Protein AF-A0A3Q0RTN9-F1 (afdb_monomer)

Organism: Amphilophus citrinellus (NCBI:txid61819)

Nearest PDB structures (foldseek):
  2ode-assembly2_D  TM=9.661E-01  e=1.192E-10  Homo sapiens
  2ik8-assembly1_B  TM=9.674E-01  e=1.909E-10  Homo sapiens
  2af0-assembly1_A  TM=9.700E-01  e=3.768E-10  Homo sapiens
  5do9-assembly1_B  TM=9.499E-01  e=1.018E-09  Homo sapiens
  3c7l-assembly1_A  TM=9.658E-01  e=1.018E-09  Mus musculus

Secondary structure (DSSP, 8-state):
------TTS-HHHHTTTSTTHHHHHHHHHHHTT-HHHHHHHHHHHHHTT---HHHHHHHHHHHIIIIISTT-TT-----HHHHHHHHHHTTS--TTTTHHHHHHHHHHIIIIIHHHHHHSHHHHHHHHHHHHHHH--

Radius of gyration: 17.03 Å; Cα contacts (8 Å, |Δi|>4): 117; chains: 1; bounding box: 47×29×40 Å

Solvent-accessible surface area (backbone atoms only — not comparable to full-atom values): 7884 Å² total; per-residue (Å²): 134,83,83,73,76,63,97,81,59,61,64,78,68,51,24,67,79,36,88,61,41,44,58,52,50,47,51,51,27,50,77,67,76,50,37,45,45,61,51,51,43,53,50,50,61,56,50,50,70,53,81,50,66,69,60,40,44,55,48,42,48,52,50,36,58,39,29,58,36,86,91,22,94,38,50,55,96,68,56,71,68,62,43,57,49,33,66,54,30,48,77,68,57,57,73,65,46,54,51,68,61,40,51,51,41,48,52,48,40,60,73,51,55,45,62,49,43,75,71,32,68,73,46,52,53,51,53,52,52,56,52,51,54,65,71,75,105

Mean predicted aligned error: 6.81 Å

Sequence (137 aa):
IQLAFSPTENGVAFLRFLSDGLATFRNFLKSEYSDENIEFWLTCEDYKKIKSSFRMSSRAKKIYEQFIKAESPKEINIDYHTREQIKRNVKTPTMHCFDDAQKIVYGLMERDSYPRFLRSDIYRTLLESLAADATNG

pLDDT: mean 85.92, std 16.98, range [29.44, 98.44]

InterPro domains:
  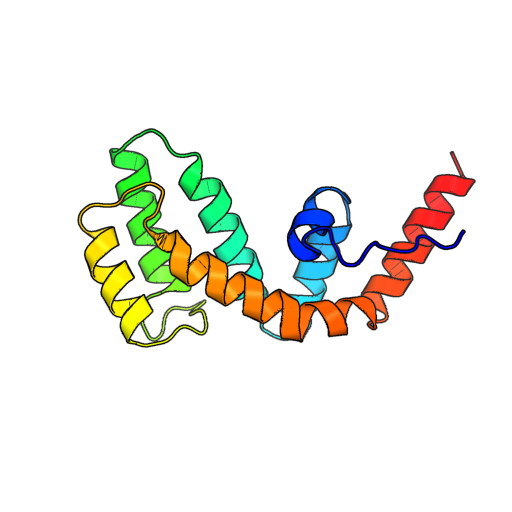IPR016137 RGS domain [PF00615] (20-125)
  IPR016137 RGS domain [PR01301] (30-48)
  IPR016137 RGS domain [PR01301] (59-82)
  IPR016137 RGS domain [PR01301] (101-120)
  IPR016137 RGS domain [PS50132] (21-127)
  IPR016137 RGS domain [SM00315] (13-127)
  IPR024066 RGS, subdomain 1/3 [G3DSA:1.10.196.10] (19-126)
  IPR036305 RGS domain superfamily [SSF48097] (20-129)
  IPR044926 RGS, subdomain 2 [G3DSA:1.10.167.10] (33-112)

Structure (mmCIF, N/CA/C/O backbone):
data_AF-A0A3Q0RTN9-F1
#
_entry.id   AF-A0A3Q0RTN9-F1
#
loop_
_atom_site.group_PDB
_atom_site.id
_atom_site.type_symbol
_atom_site.label_atom_id
_atom_site.label_alt_id
_atom_site.label_comp_id
_atom_site.label_asym_id
_atom_site.label_entity_id
_atom_site.label_seq_id
_atom_site.pdbx_PDB_ins_code
_atom_site.Cartn_x
_atom_site.Cartn_y
_atom_site.Cartn_z
_atom_site.occupancy
_atom_site.B_iso_or_equiv
_atom_site.auth_seq_id
_atom_site.auth_comp_id
_atom_site.auth_asym_id
_atom_site.auth_atom_id
_atom_site.pdbx_PDB_model_num
ATOM 1 N N . ILE A 1 1 ? 29.931 -0.966 -13.553 1.00 33.97 1 ILE A N 1
ATOM 2 C CA . ILE A 1 1 ? 29.201 -0.956 -12.266 1.00 33.97 1 ILE A CA 1
ATOM 3 C C . ILE A 1 1 ? 28.019 -1.895 -12.424 1.00 33.97 1 ILE A C 1
ATOM 5 O O . ILE A 1 1 ? 27.010 -1.520 -13.002 1.00 33.97 1 ILE A O 1
ATOM 9 N N . GLN A 1 2 ? 28.191 -3.154 -12.030 1.00 29.44 2 GLN A N 1
ATOM 10 C CA . GLN A 1 2 ? 27.083 -4.095 -11.954 1.00 29.44 2 GLN A CA 1
ATOM 11 C C . GLN A 1 2 ? 26.528 -3.966 -10.542 1.00 29.44 2 GLN A C 1
ATOM 13 O O . GLN A 1 2 ? 27.041 -4.588 -9.616 1.00 29.44 2 GLN A O 1
ATOM 18 N N . LEU A 1 3 ? 25.534 -3.095 -10.358 1.00 34.16 3 LEU A N 1
ATOM 19 C CA . LEU A 1 3 ? 24.695 -3.167 -9.167 1.00 34.16 3 LEU A CA 1
ATOM 20 C C . LEU A 1 3 ? 23.856 -4.437 -9.326 1.00 34.16 3 LEU A C 1
ATOM 22 O O . LEU A 1 3 ? 22.755 -4.423 -9.866 1.00 34.16 3 LEU A O 1
ATOM 26 N N . ALA A 1 4 ? 24.453 -5.570 -8.959 1.00 31.05 4 ALA A N 1
ATOM 27 C CA . ALA A 1 4 ? 23.743 -6.818 -8.782 1.00 31.05 4 ALA A CA 1
ATOM 28 C C . ALA A 1 4 ? 22.811 -6.621 -7.583 1.00 31.05 4 ALA A C 1
ATOM 30 O O . ALA A 1 4 ? 23.213 -6.791 -6.435 1.00 31.05 4 ALA A O 1
ATOM 31 N N . PHE A 1 5 ? 21.584 -6.181 -7.861 1.00 43.50 5 PHE A N 1
ATOM 32 C CA . PHE A 1 5 ? 20.498 -6.161 -6.893 1.00 43.50 5 PHE A CA 1
ATOM 33 C C . PHE A 1 5 ? 20.318 -7.591 -6.379 1.00 43.50 5 PHE A C 1
ATOM 35 O O . PHE A 1 5 ? 20.011 -8.504 -7.151 1.00 43.50 5 PHE A O 1
ATOM 42 N N . SER A 1 6 ? 20.611 -7.811 -5.098 1.00 34.62 6 SER A N 1
ATOM 43 C CA . SER A 1 6 ? 20.494 -9.131 -4.497 1.00 34.62 6 SER A CA 1
ATOM 44 C C . SER A 1 6 ? 19.009 -9.532 -4.458 1.00 34.62 6 SER A C 1
ATOM 46 O O . SER A 1 6 ? 18.164 -8.714 -4.091 1.00 34.62 6 SER A O 1
ATOM 48 N N . PRO A 1 7 ? 18.643 -10.782 -4.800 1.00 42.03 7 PRO A N 1
ATOM 49 C CA . PRO A 1 7 ? 17.247 -11.241 -4.803 1.00 42.03 7 PRO A CA 1
ATOM 50 C C . PRO A 1 7 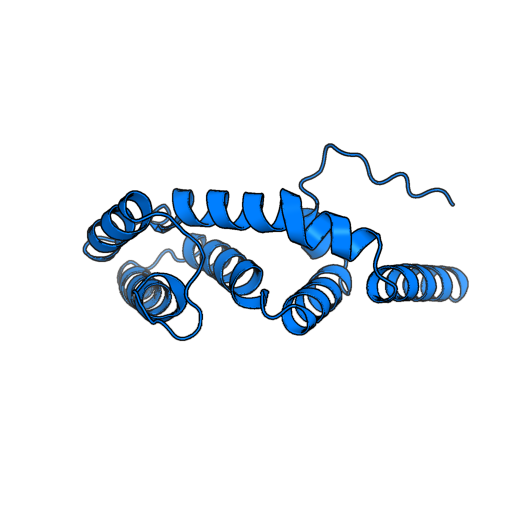? 16.617 -11.358 -3.403 1.00 42.03 7 PRO A C 1
ATOM 52 O O . PRO A 1 7 ? 15.527 -11.904 -3.265 1.00 42.03 7 PRO A O 1
ATOM 55 N N . THR A 1 8 ? 17.322 -10.931 -2.354 1.00 45.69 8 THR A N 1
ATOM 56 C CA . THR A 1 8 ? 17.001 -11.227 -0.952 1.00 45.69 8 THR A CA 1
ATOM 57 C C . THR A 1 8 ? 16.547 -10.011 -0.150 1.00 45.69 8 THR A C 1
ATOM 59 O O . THR A 1 8 ? 16.116 -10.178 0.988 1.00 45.69 8 THR A O 1
ATOM 62 N N . GLU A 1 9 ? 16.596 -8.800 -0.712 1.00 47.50 9 GLU A N 1
ATOM 63 C CA . GLU A 1 9 ? 16.027 -7.608 -0.077 1.00 47.50 9 GLU A CA 1
ATOM 64 C C . GLU A 1 9 ? 14.718 -7.216 -0.765 1.00 47.50 9 GLU A C 1
ATOM 66 O O . GLU A 1 9 ? 14.717 -6.757 -1.902 1.00 47.50 9 GLU A O 1
ATOM 71 N N . ASN A 1 10 ? 13.602 -7.420 -0.055 1.00 57.00 10 ASN A N 1
ATOM 72 C CA . ASN A 1 10 ? 12.229 -7.004 -0.370 1.00 57.00 10 ASN A CA 1
ATOM 73 C C . ASN A 1 10 ? 12.152 -5.809 -1.349 1.00 57.00 10 ASN A C 1
ATOM 75 O O . ASN A 1 10 ? 12.122 -4.653 -0.921 1.00 57.00 10 ASN A O 1
ATOM 79 N N . GLY A 1 11 ? 12.069 -6.070 -2.657 1.00 62.00 11 GLY A N 1
ATOM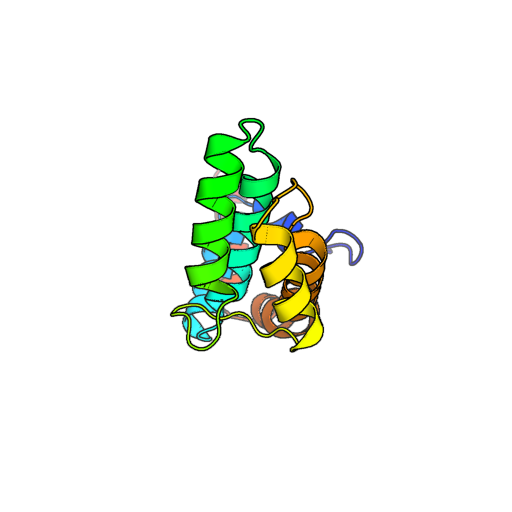 80 C CA . GLY A 1 11 ? 12.378 -5.076 -3.697 1.00 62.00 11 GLY A CA 1
ATOM 81 C C . GLY A 1 11 ? 11.540 -3.792 -3.639 1.00 62.00 11 GLY A C 1
ATOM 82 O O . GLY A 1 11 ? 12.066 -2.689 -3.770 1.00 62.00 11 GLY A O 1
ATOM 83 N N . VAL A 1 12 ? 10.243 -3.901 -3.335 1.00 57.53 12 VAL A N 1
ATOM 84 C CA . VAL A 1 12 ? 9.357 -2.728 -3.171 1.00 57.53 12 VAL A CA 1
ATOM 85 C C . VAL A 1 12 ? 9.672 -1.932 -1.897 1.00 57.53 12 VAL A C 1
ATOM 87 O O . VAL A 1 12 ? 9.561 -0.707 -1.883 1.00 57.53 12 VAL A O 1
ATOM 90 N N . ALA A 1 13 ? 10.099 -2.602 -0.823 1.00 60.00 13 ALA A N 1
ATOM 91 C CA . ALA A 1 13 ? 10.535 -1.921 0.394 1.00 60.00 13 ALA A CA 1
ATOM 92 C C . ALA A 1 13 ? 11.889 -1.227 0.175 1.00 60.00 13 ALA A C 1
ATOM 94 O O . ALA A 1 13 ? 12.095 -0.129 0.690 1.00 60.00 13 ALA A O 1
ATOM 95 N N . PHE A 1 14 ? 12.760 -1.825 -0.644 1.00 62.59 14 PHE A N 1
ATOM 96 C CA . PHE A 1 14 ? 14.053 -1.263 -1.021 1.00 62.59 14 PHE A CA 1
ATOM 97 C C . PHE A 1 14 ? 13.917 0.054 -1.802 1.00 62.59 14 PHE A C 1
ATOM 99 O O . PHE A 1 14 ? 14.650 1.007 -1.545 1.00 62.59 14 PHE A O 1
ATOM 106 N N . LEU A 1 15 ? 12.905 0.172 -2.673 1.00 61.78 15 LEU A N 1
ATOM 107 C CA . LEU A 1 15 ? 12.614 1.415 -3.404 1.00 61.78 15 LEU A CA 1
ATOM 108 C C . LEU A 1 15 ? 12.346 2.626 -2.498 1.00 61.78 15 LEU A C 1
ATOM 110 O O . LEU A 1 15 ? 12.440 3.753 -2.970 1.00 61.78 15 LEU A O 1
ATOM 114 N N . ARG A 1 16 ? 12.031 2.430 -1.209 1.00 60.59 16 ARG A N 1
ATOM 115 C CA . ARG A 1 16 ? 11.882 3.535 -0.244 1.00 60.59 16 ARG A CA 1
ATOM 116 C C . ARG A 1 16 ? 13.214 4.164 0.162 1.00 60.59 16 ARG A C 1
ATOM 118 O O . ARG A 1 16 ? 13.204 5.288 0.650 1.00 60.59 16 ARG A O 1
ATOM 125 N N . PHE A 1 17 ? 14.321 3.439 0.015 1.00 62.28 17 PHE A N 1
ATOM 126 C CA . PHE A 1 17 ? 15.664 3.920 0.349 1.00 62.28 17 PHE A CA 1
ATOM 127 C C . PHE A 1 17 ? 16.341 4.631 -0.827 1.00 62.28 17 PHE A C 1
ATOM 129 O O . PHE A 1 17 ? 17.325 5.335 -0.628 1.00 62.28 17 PHE A O 1
ATOM 136 N N . LEU A 1 18 ? 15.786 4.498 -2.035 1.00 62.94 18 LEU A N 1
ATOM 137 C CA . LEU A 1 18 ? 16.145 5.303 -3.196 1.00 62.94 18 LEU A CA 1
ATOM 138 C C . LEU A 1 18 ? 15.163 6.477 -3.270 1.00 62.94 18 LEU A C 1
ATOM 140 O O . LEU A 1 18 ? 13.980 6.254 -3.525 1.00 62.94 18 LEU A O 1
ATOM 144 N N . SER A 1 19 ? 15.638 7.707 -3.046 1.00 60.44 19 SER A N 1
ATOM 145 C CA . SER A 1 19 ? 14.824 8.940 -3.049 1.00 60.44 19 SER A CA 1
ATOM 146 C C . SER A 1 19 ? 13.843 9.002 -4.223 1.00 60.44 19 SER A C 1
ATOM 148 O O . SER A 1 19 ? 12.664 9.303 -4.035 1.00 60.44 19 SER A O 1
ATOM 150 N N . ASP A 1 20 ? 14.306 8.605 -5.407 1.00 74.06 20 ASP A N 1
ATOM 151 C CA . ASP A 1 20 ? 13.539 8.667 -6.652 1.00 74.06 20 ASP A CA 1
ATOM 152 C C . ASP A 1 20 ? 12.913 7.321 -7.051 1.00 74.06 20 ASP A C 1
ATOM 154 O O . ASP A 1 20 ? 12.028 7.264 -7.908 1.00 74.06 20 ASP A O 1
ATOM 158 N N . GLY A 1 21 ? 13.294 6.222 -6.391 1.00 80.69 21 GLY A N 1
ATOM 159 C CA . GLY A 1 21 ? 12.828 4.871 -6.711 1.00 80.69 21 GLY A CA 1
ATOM 160 C C . GLY A 1 21 ? 11.336 4.679 -6.448 1.00 80.69 21 GLY A C 1
ATOM 161 O O . GLY A 1 21 ? 10.603 4.208 -7.319 1.00 80.69 21 GLY A O 1
ATOM 162 N N . LEU A 1 22 ? 10.856 5.095 -5.272 1.00 83.50 22 LEU A N 1
ATOM 163 C CA . LEU A 1 22 ? 9.437 4.984 -4.919 1.00 83.50 22 LEU A CA 1
ATOM 164 C C . LEU A 1 22 ? 8.549 5.885 -5.788 1.00 83.50 22 LEU A C 1
ATOM 166 O O . LEU A 1 22 ? 7.457 5.474 -6.183 1.00 83.50 22 LEU A O 1
ATOM 170 N N . ALA A 1 23 ? 9.006 7.103 -6.090 1.00 86.75 23 ALA A N 1
ATOM 171 C CA . ALA A 1 23 ? 8.271 8.034 -6.943 1.00 86.75 23 ALA A CA 1
ATOM 172 C C . ALA A 1 23 ? 8.144 7.487 -8.372 1.00 86.75 23 ALA A C 1
ATOM 174 O O . ALA A 1 23 ? 7.046 7.459 -8.932 1.00 86.75 23 ALA A O 1
ATOM 175 N N . THR A 1 24 ? 9.244 6.967 -8.920 1.00 88.38 24 THR A N 1
ATOM 176 C CA . THR A 1 24 ? 9.278 6.354 -10.253 1.00 88.38 24 THR A CA 1
ATOM 177 C C . THR A 1 24 ? 8.392 5.112 -10.314 1.00 88.38 24 THR A C 1
ATOM 179 O O . THR A 1 24 ? 7.587 4.976 -11.233 1.00 88.38 24 THR A O 1
ATOM 182 N N . PHE A 1 25 ? 8.448 4.242 -9.301 1.00 88.94 25 PHE A N 1
ATOM 183 C CA . PHE A 1 25 ? 7.580 3.065 -9.238 1.00 88.94 25 PHE A CA 1
ATOM 184 C C . PHE A 1 25 ? 6.101 3.435 -9.106 1.00 88.94 25 PHE A C 1
ATOM 186 O O . PHE A 1 25 ? 5.256 2.839 -9.766 1.00 88.94 25 PHE A O 1
ATOM 193 N N . ARG A 1 26 ? 5.762 4.472 -8.331 1.00 90.38 26 ARG A N 1
ATOM 194 C CA . ARG A 1 26 ? 4.383 4.975 -8.273 1.00 90.38 26 ARG A CA 1
ATOM 195 C C . ARG A 1 26 ? 3.908 5.490 -9.634 1.00 90.38 26 ARG A C 1
ATOM 197 O O . ARG A 1 26 ? 2.761 5.250 -9.994 1.00 90.38 26 ARG A O 1
ATOM 204 N N . ASN A 1 27 ? 4.764 6.182 -10.385 1.00 91.81 27 ASN A N 1
ATOM 205 C CA . ASN A 1 27 ? 4.432 6.648 -11.734 1.00 91.81 27 ASN A CA 1
ATOM 206 C C . ASN A 1 27 ? 4.237 5.482 -12.707 1.00 91.81 27 ASN A C 1
ATOM 208 O O . ASN A 1 27 ? 3.287 5.495 -13.487 1.00 91.81 27 ASN A O 1
ATOM 212 N N . PHE A 1 28 ? 5.080 4.454 -12.609 1.00 92.88 28 PHE A N 1
ATOM 213 C CA . PHE A 1 28 ? 4.915 3.214 -13.358 1.00 92.88 28 PHE A CA 1
ATOM 214 C C . PHE A 1 28 ? 3.560 2.557 -13.061 1.00 92.88 28 PHE A C 1
ATOM 216 O O . PHE A 1 28 ? 2.781 2.325 -13.980 1.00 92.88 28 PHE A O 1
ATOM 223 N N . LEU A 1 29 ? 3.213 2.369 -11.785 1.00 93.06 29 LEU A N 1
ATOM 224 C CA . LEU A 1 29 ? 1.931 1.772 -11.400 1.00 93.06 29 LEU A CA 1
ATOM 225 C C . LEU A 1 29 ? 0.729 2.603 -11.868 1.00 93.06 29 LEU A C 1
ATOM 227 O O . LEU A 1 29 ? -0.272 2.039 -12.290 1.00 93.06 29 LEU A O 1
ATOM 231 N N . LYS A 1 30 ? 0.829 3.939 -11.862 1.00 93.00 30 LYS A N 1
ATOM 232 C CA . LYS A 1 30 ? -0.219 4.811 -12.421 1.00 93.00 30 LYS A CA 1
ATOM 233 C C . LYS A 1 30 ? -0.417 4.600 -13.918 1.00 93.00 30 LYS A C 1
ATOM 235 O O . LYS A 1 30 ? -1.551 4.633 -14.381 1.00 93.00 30 LYS A O 1
ATOM 240 N N . SER A 1 31 ? 0.668 4.393 -14.668 1.00 92.56 31 SER A N 1
ATOM 241 C CA . SER A 1 31 ? 0.587 4.112 -16.108 1.00 92.56 31 SER A CA 1
ATOM 242 C C . SER A 1 31 ? -0.098 2.776 -16.413 1.00 92.56 31 SER A C 1
ATOM 244 O O . SER A 1 31 ? -0.643 2.595 -17.497 1.00 92.56 31 SER A O 1
ATOM 246 N N . GLU A 1 32 ? -0.119 1.873 -15.431 1.00 93.25 32 GLU A N 1
ATOM 247 C CA . GLU A 1 32 ? -0.758 0.560 -15.506 1.00 93.25 32 GLU A CA 1
ATOM 248 C C . GLU A 1 32 ? -2.088 0.495 -14.740 1.00 93.25 32 GLU A C 1
ATOM 250 O O . GLU A 1 32 ? -2.657 -0.585 -14.607 1.00 93.25 32 GLU A O 1
ATOM 255 N N . TYR A 1 33 ? -2.593 1.637 -14.256 1.00 91.75 33 TYR A N 1
ATOM 256 C CA . TYR A 1 33 ? -3.829 1.737 -13.470 1.00 91.75 33 TYR A CA 1
ATOM 257 C C . TYR A 1 33 ? -3.850 0.814 -12.238 1.00 91.75 33 TYR A C 1
ATOM 259 O O . TYR A 1 33 ? -4.885 0.240 -11.913 1.00 91.7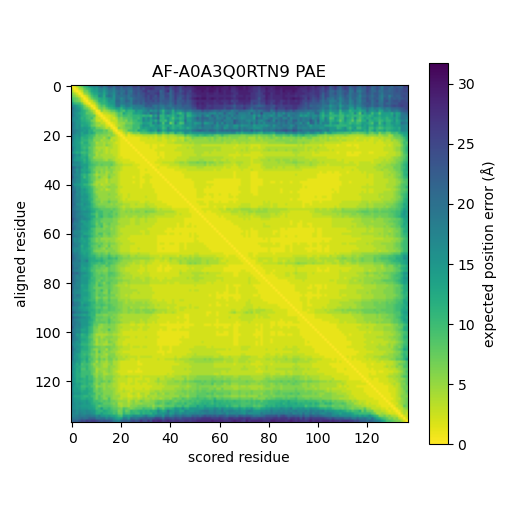5 33 TYR A O 1
ATOM 267 N N . SER A 1 34 ? -2.699 0.657 -11.576 1.00 94.50 34 SER A N 1
ATOM 268 C CA . SER A 1 34 ? -2.515 -0.238 -10.427 1.00 94.50 34 SER A CA 1
ATOM 269 C C . SER A 1 34 ? -1.851 0.453 -9.223 1.00 94.50 34 SER A C 1
ATOM 271 O O . SER A 1 34 ? -1.183 -0.197 -8.405 1.00 94.50 34 SER A O 1
ATOM 273 N N . ASP A 1 35 ? -1.929 1.789 -9.136 1.00 94.38 35 ASP A N 1
ATOM 274 C CA . ASP A 1 35 ? -1.278 2.586 -8.087 1.00 94.38 35 ASP A CA 1
ATOM 275 C C . ASP A 1 35 ? -1.989 2.533 -6.729 1.00 94.38 35 ASP A C 1
ATOM 277 O O . ASP A 1 35 ? -1.385 2.866 -5.703 1.00 94.38 35 ASP A O 1
ATOM 281 N N . GLU A 1 36 ? -3.224 2.031 -6.682 1.00 96.25 36 GLU A N 1
ATOM 282 C CA . GLU A 1 36 ? -3.933 1.718 -5.443 1.00 96.25 36 GLU A CA 1
ATOM 283 C C . GLU A 1 36 ? -3.153 0.739 -4.562 1.00 96.25 36 GLU A C 1
ATOM 285 O O . GLU A 1 36 ? -3.158 0.886 -3.340 1.00 96.25 36 GLU A O 1
ATOM 290 N N . ASN A 1 37 ? -2.409 -0.195 -5.164 1.00 94.81 37 ASN A N 1
ATOM 291 C CA . ASN A 1 37 ? -1.651 -1.213 -4.440 1.00 94.81 37 ASN A CA 1
ATOM 292 C C . ASN A 1 37 ? -0.537 -0.600 -3.580 1.00 94.81 37 ASN A C 1
ATOM 294 O O . ASN A 1 37 ? -0.453 -0.853 -2.373 1.00 94.81 37 ASN A O 1
ATOM 298 N N . ILE A 1 38 ? 0.297 0.261 -4.174 1.00 92.88 38 ILE A N 1
ATOM 299 C CA . ILE A 1 38 ? 1.380 0.916 -3.430 1.00 92.88 38 ILE A CA 1
ATOM 300 C C . ILE A 1 38 ? 0.829 1.953 -2.449 1.00 92.88 38 ILE A C 1
ATOM 302 O O . ILE A 1 38 ? 1.355 2.099 -1.345 1.00 92.88 38 ILE A O 1
ATOM 306 N N . GLU A 1 39 ? -0.253 2.650 -2.808 1.00 95.56 39 GLU A N 1
ATOM 307 C CA . GLU A 1 39 ? -0.873 3.643 -1.934 1.00 95.56 39 GLU A CA 1
ATOM 308 C C . GLU A 1 39 ? -1.499 3.000 -0.692 1.00 95.56 39 GLU A C 1
ATOM 310 O O . GLU A 1 39 ? -1.303 3.498 0.423 1.00 95.56 39 GLU A O 1
ATOM 315 N N . PHE A 1 40 ? -2.189 1.870 -0.859 1.00 97.44 40 PHE A N 1
ATOM 316 C CA . PHE A 1 40 ? -2.709 1.074 0.246 1.00 97.44 40 PHE A CA 1
ATOM 317 C C . PHE A 1 40 ? -1.579 0.567 1.141 1.00 97.44 40 PHE A C 1
ATOM 319 O O . PHE A 1 40 ? -1.636 0.730 2.364 1.00 97.44 40 PHE A O 1
ATOM 326 N N . TRP A 1 41 ? -0.528 -0.003 0.544 1.00 95.50 41 TRP A N 1
ATOM 327 C CA . TRP A 1 41 ? 0.595 -0.556 1.294 1.00 95.50 41 TRP A CA 1
ATOM 328 C C . TRP A 1 41 ? 1.297 0.515 2.142 1.00 95.50 41 TRP A C 1
ATOM 330 O O . TRP A 1 41 ? 1.486 0.319 3.343 1.00 95.50 41 TRP A O 1
ATOM 340 N N . LEU A 1 42 ? 1.599 1.686 1.564 1.00 92.75 42 LEU A N 1
ATOM 341 C CA . LEU A 1 42 ? 2.183 2.822 2.292 1.00 92.75 42 LEU A CA 1
ATOM 342 C C . LEU A 1 42 ? 1.240 3.349 3.380 1.00 92.75 42 LEU A C 1
ATOM 344 O O . LEU A 1 42 ? 1.668 3.663 4.491 1.00 92.75 42 LEU A O 1
ATOM 348 N N . THR A 1 43 ? -0.060 3.401 3.090 1.00 96.25 43 THR A N 1
ATOM 349 C CA . THR A 1 43 ? -1.064 3.825 4.068 1.00 96.25 43 THR A CA 1
ATOM 350 C C . THR A 1 43 ? -1.116 2.882 5.275 1.00 96.25 43 THR A C 1
ATOM 352 O O . THR A 1 43 ? -1.281 3.354 6.404 1.00 96.25 43 THR A O 1
ATOM 355 N N . CYS A 1 44 ? -0.935 1.574 5.068 1.00 96.44 44 CYS A N 1
ATOM 356 C CA . CYS A 1 44 ? -0.840 0.586 6.144 1.00 96.44 44 CYS A CA 1
ATOM 357 C C . CYS A 1 44 ? 0.427 0.771 6.993 1.00 96.44 44 CYS A C 1
ATOM 359 O O . CYS A 1 44 ? 0.353 0.718 8.222 1.00 96.44 44 CYS A O 1
ATOM 361 N N . GLU A 1 45 ? 1.568 1.064 6.365 1.00 93.50 45 GLU A N 1
ATOM 362 C CA . GLU A 1 45 ? 2.820 1.368 7.072 1.00 93.50 45 GLU A CA 1
ATOM 363 C C . GLU A 1 45 ? 2.680 2.575 8.006 1.00 93.50 45 GLU A C 1
ATOM 365 O O . GLU A 1 45 ? 3.158 2.557 9.142 1.00 93.50 45 GLU A O 1
ATOM 370 N N . ASP A 1 46 ? 1.986 3.624 7.564 1.00 94.94 46 ASP A N 1
ATOM 371 C CA . ASP A 1 46 ? 1.726 4.796 8.401 1.00 94.94 46 ASP A CA 1
ATOM 372 C C . ASP A 1 46 ? 0.664 4.532 9.469 1.00 94.94 46 ASP A C 1
ATOM 374 O O . ASP A 1 46 ? 0.772 5.023 10.595 1.00 94.94 46 ASP A O 1
ATOM 378 N N . TYR A 1 47 ? -0.341 3.714 9.155 1.00 97.38 47 TYR A N 1
ATOM 379 C CA . TYR A 1 47 ? -1.360 3.293 10.109 1.00 97.38 47 TYR A CA 1
ATOM 380 C C . TYR A 1 47 ? -0.754 2.568 11.322 1.00 97.38 47 TYR A C 1
ATOM 382 O O . TYR A 1 47 ? -1.109 2.882 12.460 1.00 97.38 47 TYR A O 1
ATOM 390 N N . LYS A 1 48 ? 0.228 1.682 11.108 1.00 95.81 48 LYS A N 1
ATOM 391 C CA . LYS A 1 48 ? 0.931 0.943 12.177 1.00 95.81 48 LYS A CA 1
ATOM 392 C C . LYS A 1 48 ? 1.670 1.839 13.174 1.00 95.81 48 LYS A C 1
ATOM 394 O O . LYS A 1 48 ? 1.901 1.442 14.318 1.00 95.81 48 LYS A O 1
ATOM 399 N N . LYS A 1 49 ? 2.026 3.063 12.774 1.00 95.75 49 LYS A N 1
ATOM 400 C CA . LYS A 1 49 ? 2.711 4.045 13.633 1.00 95.75 49 LYS A CA 1
ATOM 401 C C . LYS A 1 49 ? 1.747 4.781 14.570 1.00 95.75 49 LYS A C 1
ATOM 403 O O . LYS A 1 49 ? 2.186 5.444 15.511 1.00 95.75 49 LYS A O 1
ATOM 408 N N . ILE A 1 50 ? 0.434 4.688 14.347 1.00 96.69 50 ILE A N 1
ATOM 409 C CA . ILE A 1 50 ? -0.566 5.393 15.151 1.00 96.69 50 ILE A CA 1
ATOM 410 C C . ILE A 1 50 ? -0.674 4.752 16.539 1.00 96.69 50 ILE A C 1
ATOM 412 O O . ILE A 1 50 ? -1.023 3.586 16.672 1.00 96.69 50 ILE A O 1
ATOM 416 N N . LYS A 1 51 ? -0.433 5.543 17.592 1.00 93.88 51 LYS A N 1
ATOM 417 C CA . LYS A 1 51 ? -0.589 5.110 18.997 1.00 93.88 51 LYS A CA 1
ATOM 418 C C . LYS A 1 51 ? -1.919 5.526 19.637 1.00 93.88 51 LYS A C 1
ATOM 420 O O . LYS A 1 51 ? -2.387 4.886 20.567 1.00 93.88 51 LYS A O 1
ATOM 425 N N . SER A 1 52 ? -2.548 6.592 19.136 1.00 97.00 52 SER A N 1
ATOM 426 C CA . SER A 1 52 ? -3.839 7.077 19.646 1.00 97.00 52 SER A CA 1
ATOM 427 C C . SER A 1 52 ? -4.988 6.203 19.140 1.00 97.00 52 SER A C 1
ATOM 429 O O . SER A 1 52 ? -5.224 6.152 17.933 1.00 97.00 52 SER A O 1
ATOM 431 N N . SER A 1 53 ? -5.743 5.591 20.058 1.00 95.00 53 SER A N 1
ATOM 432 C CA . SER A 1 53 ? -6.921 4.765 19.740 1.00 95.00 53 SER A CA 1
ATOM 433 C C . SER A 1 53 ? -7.981 5.524 18.924 1.00 95.00 53 SER A C 1
ATOM 435 O O . SER A 1 53 ? -8.512 5.003 17.940 1.00 95.00 53 SER A O 1
ATOM 437 N N . PHE A 1 54 ? -8.221 6.802 19.244 1.00 96.06 54 PHE A N 1
ATOM 438 C CA . PHE A 1 54 ? -9.142 7.653 18.482 1.00 96.06 54 PHE A CA 1
ATOM 439 C C . PHE A 1 54 ? -8.675 7.852 17.032 1.00 96.06 54 PHE A C 1
ATOM 441 O O . PHE A 1 54 ? -9.439 7.629 16.088 1.00 96.06 54 PHE A O 1
ATOM 448 N N . ARG A 1 55 ? -7.398 8.219 16.833 1.00 96.81 55 ARG A N 1
ATOM 449 C CA . ARG A 1 55 ? -6.842 8.384 15.478 1.00 96.81 55 ARG A CA 1
ATOM 450 C C . ARG A 1 55 ? -6.800 7.063 14.720 1.00 96.81 55 ARG A C 1
ATOM 452 O O . ARG A 1 55 ? -7.066 7.063 13.523 1.00 96.81 55 ARG A O 1
ATOM 459 N N . MET A 1 56 ? -6.502 5.960 15.403 1.00 97.50 56 MET A N 1
ATOM 460 C CA . MET A 1 56 ? -6.486 4.621 14.819 1.00 97.50 56 MET A CA 1
ATOM 461 C C . MET A 1 56 ? -7.877 4.249 14.310 1.00 97.50 56 MET A C 1
ATOM 463 O O . MET A 1 56 ? -8.022 3.897 13.146 1.00 97.50 56 MET A O 1
ATOM 467 N N . SER A 1 57 ? -8.912 4.450 15.127 1.00 97.50 57 SER A N 1
ATOM 468 C CA . SER A 1 57 ? -10.303 4.195 14.745 1.00 97.50 57 SER A CA 1
ATOM 469 C C . SER A 1 57 ? -10.752 5.037 13.551 1.00 97.50 57 SER A C 1
ATOM 471 O O . SER A 1 57 ? -11.348 4.520 12.608 1.00 97.50 57 SER A O 1
ATOM 473 N N . SER A 1 58 ? -10.425 6.333 13.550 1.00 97.69 58 SER A N 1
ATOM 474 C CA . SER A 1 58 ? -10.724 7.222 12.421 1.00 97.69 58 SER A CA 1
ATOM 475 C C . SER A 1 58 ? -9.979 6.803 11.147 1.00 97.69 58 SER A C 1
ATOM 477 O O . SER A 1 58 ? -10.572 6.729 10.069 1.00 97.69 58 SER A O 1
ATOM 479 N N . ARG A 1 59 ? -8.685 6.473 11.257 1.00 98.06 59 ARG A N 1
ATOM 480 C CA . ARG A 1 59 ? -7.861 6.077 10.109 1.00 98.06 59 ARG A CA 1
ATOM 481 C C . ARG A 1 59 ? -8.271 4.714 9.555 1.00 98.06 59 ARG A C 1
ATOM 483 O O . ARG A 1 59 ? -8.354 4.592 8.340 1.00 98.06 59 ARG A O 1
ATOM 490 N N . ALA A 1 60 ? -8.595 3.743 10.408 1.00 98.31 60 ALA A N 1
ATOM 491 C CA . ALA A 1 60 ? -9.053 2.419 9.994 1.00 98.31 60 ALA A CA 1
ATOM 492 C C . ALA A 1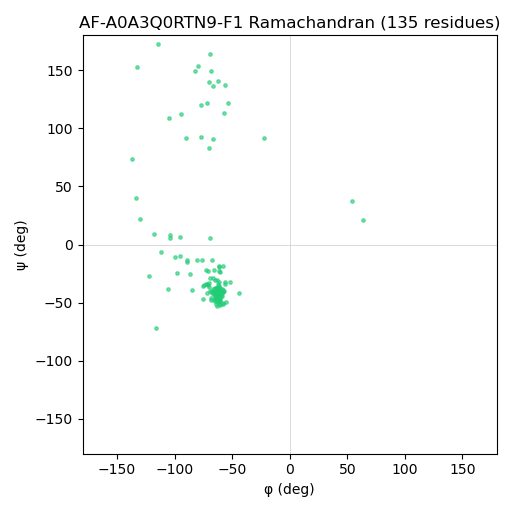 60 ? -10.325 2.501 9.137 1.00 98.31 60 ALA A C 1
ATOM 494 O O . ALA A 1 60 ? -10.389 1.891 8.073 1.00 98.31 60 ALA A O 1
ATOM 495 N N . LYS A 1 61 ? -11.302 3.323 9.545 1.00 97.94 61 LYS A N 1
ATOM 496 C CA . LYS A 1 61 ? -12.523 3.565 8.757 1.00 97.94 61 LYS A CA 1
ATOM 497 C C . LYS A 1 61 ? -12.216 4.173 7.387 1.00 97.94 61 LYS A C 1
ATOM 499 O O . LYS A 1 61 ? -12.762 3.722 6.389 1.00 97.94 61 LYS A O 1
ATOM 504 N N . LYS A 1 62 ? -11.313 5.159 7.326 1.00 98.12 62 LYS A N 1
ATOM 505 C CA . LYS A 1 62 ? -10.903 5.778 6.052 1.00 98.12 62 LYS A CA 1
ATOM 506 C C . LYS A 1 62 ? -10.225 4.779 5.115 1.00 98.12 62 LYS A C 1
ATOM 508 O O . LYS A 1 62 ? -10.552 4.752 3.939 1.00 98.12 62 LYS A O 1
ATOM 513 N N . ILE A 1 63 ? -9.319 3.950 5.639 1.00 98.44 63 ILE A N 1
ATOM 514 C CA . ILE A 1 63 ? -8.649 2.901 4.854 1.00 98.44 63 ILE A CA 1
ATOM 515 C C . ILE A 1 63 ? -9.681 1.913 4.306 1.00 98.44 63 ILE A C 1
ATOM 517 O O . ILE A 1 63 ? -9.631 1.566 3.131 1.00 98.44 63 ILE A O 1
ATOM 521 N N . TYR A 1 64 ? -10.644 1.508 5.136 1.00 98.31 64 TYR A N 1
ATOM 522 C CA . TYR A 1 64 ? -11.700 0.595 4.721 1.00 98.31 64 TYR A CA 1
ATOM 523 C C . TYR A 1 64 ? -12.544 1.152 3.569 1.00 98.31 64 TYR A C 1
ATOM 525 O O . TYR A 1 64 ? -12.690 0.484 2.551 1.00 98.31 64 TYR A O 1
ATOM 533 N N . GLU A 1 65 ? -13.064 2.374 3.701 1.00 98.06 65 GLU A N 1
ATOM 534 C CA . GLU A 1 65 ? -13.905 3.001 2.669 1.00 98.06 65 GLU A CA 1
ATOM 535 C C . GLU A 1 65 ? -13.138 3.309 1.376 1.00 98.06 65 GLU A C 1
ATOM 537 O O . GLU A 1 65 ? -13.742 3.340 0.309 1.00 98.06 65 GLU A O 1
ATOM 542 N N . GLN A 1 66 ? -11.828 3.553 1.462 1.00 98.06 66 GLN A N 1
ATOM 543 C CA . GLN A 1 66 ? -11.011 3.921 0.307 1.00 98.06 66 GLN A CA 1
ATOM 544 C C . GLN A 1 66 ? -10.499 2.709 -0.481 1.00 98.06 66 GLN A C 1
ATOM 546 O O . GLN A 1 66 ? -10.446 2.796 -1.704 1.00 98.06 66 GLN A O 1
ATOM 551 N N . PHE A 1 67 ? -10.111 1.627 0.207 1.00 98.19 67 PHE A N 1
ATOM 552 C CA . PHE A 1 67 ? -9.387 0.505 -0.405 1.00 98.19 67 PHE A CA 1
ATOM 553 C C . PHE A 1 67 ? -10.070 -0.861 -0.259 1.00 98.19 67 PHE A C 1
ATOM 555 O O . PHE A 1 67 ? -9.809 -1.751 -1.056 1.00 98.19 67 PHE A O 1
ATOM 562 N N . ILE A 1 68 ? -10.886 -1.085 0.776 1.00 97.94 68 ILE A N 1
ATOM 563 C CA . ILE A 1 68 ? -11.345 -2.443 1.145 1.00 97.94 68 ILE A CA 1
ATOM 564 C C . ILE A 1 68 ? -12.803 -2.689 0.763 1.00 97.94 68 ILE A C 1
ATOM 566 O O . ILE A 1 68 ? -13.187 -3.801 0.397 1.00 97.94 68 ILE A O 1
ATOM 570 N N . LYS A 1 69 ? -13.649 -1.671 0.918 1.00 96.56 69 LYS A N 1
ATOM 571 C CA . LYS A 1 69 ? -15.075 -1.766 0.618 1.00 96.56 69 LYS A CA 1
ATOM 572 C C . LYS A 1 69 ? -15.268 -2.076 -0.868 1.00 96.56 69 LYS A C 1
ATOM 574 O O . LYS A 1 69 ? -14.550 -1.545 -1.711 1.00 96.56 69 LYS A O 1
ATOM 579 N N . ALA A 1 70 ? -16.246 -2.932 -1.162 1.00 94.44 70 ALA A N 1
ATOM 580 C CA . ALA A 1 70 ? -16.658 -3.180 -2.539 1.00 94.44 70 ALA A CA 1
ATOM 581 C C . ALA A 1 70 ? -17.047 -1.868 -3.219 1.00 94.44 70 ALA A C 1
ATOM 583 O O . ALA A 1 70 ? -17.713 -1.039 -2.595 1.00 94.44 70 ALA A O 1
ATOM 584 N N . GLU A 1 71 ? -16.606 -1.709 -4.463 1.00 93.44 71 GLU A N 1
ATOM 585 C CA . GLU A 1 71 ? -16.846 -0.535 -5.300 1.00 93.44 71 GLU A CA 1
ATOM 586 C C . GLU A 1 71 ? -16.213 0.746 -4.728 1.00 93.44 71 GLU A C 1
ATOM 588 O O . GLU A 1 71 ? -16.618 1.865 -5.050 1.00 93.44 71 GLU A O 1
ATOM 593 N N . SER A 1 72 ? -15.210 0.603 -3.852 1.00 94.19 72 SER A N 1
ATOM 594 C CA . SER A 1 72 ? -14.430 1.744 -3.379 1.00 94.19 72 SER A CA 1
ATOM 595 C C . SER A 1 72 ? -13.580 2.322 -4.515 1.00 94.19 72 SER A C 1
ATOM 597 O O . SER A 1 72 ? -13.140 1.594 -5.405 1.00 94.19 72 SER A O 1
ATOM 599 N N . PRO A 1 73 ? -13.303 3.639 -4.502 1.00 92.19 73 PRO A N 1
ATOM 600 C CA . PRO A 1 73 ? -12.609 4.305 -5.607 1.00 92.19 73 PRO A CA 1
ATOM 601 C C . PRO A 1 73 ? -11.190 3.779 -5.860 1.00 92.19 73 PRO A C 1
ATOM 603 O O . PRO A 1 73 ? -10.636 4.041 -6.923 1.00 92.19 73 PRO A O 1
ATOM 606 N N . LYS A 1 74 ? -10.585 3.095 -4.882 1.00 96.44 74 LYS A N 1
ATOM 607 C CA . LYS A 1 74 ? -9.253 2.487 -4.971 1.00 96.44 74 LYS A CA 1
ATOM 608 C C . LYS A 1 74 ? -9.264 1.055 -4.434 1.00 96.44 74 LYS A C 1
ATOM 610 O O . LYS A 1 74 ? -8.367 0.669 -3.686 1.00 96.44 74 LYS A O 1
ATOM 615 N N . GLU A 1 75 ? -10.320 0.307 -4.746 1.00 96.94 75 GLU A N 1
ATOM 616 C CA . GLU A 1 75 ? -10.490 -1.070 -4.284 1.00 96.94 75 GLU A CA 1
ATOM 617 C C . GLU A 1 75 ? -9.274 -1.942 -4.637 1.00 96.94 75 GLU A C 1
ATOM 619 O O . GLU A 1 75 ? -8.926 -2.088 -5.806 1.00 96.94 75 GLU A O 1
ATOM 624 N N . ILE A 1 76 ? -8.637 -2.540 -3.626 1.00 96.62 76 ILE A N 1
ATOM 625 C CA . ILE A 1 76 ? -7.522 -3.474 -3.828 1.00 96.62 76 ILE A CA 1
ATOM 626 C C . ILE A 1 76 ? -8.028 -4.884 -4.149 1.00 96.62 76 ILE A C 1
ATOM 628 O O . ILE A 1 76 ? -9.062 -5.332 -3.647 1.00 96.62 76 ILE A O 1
ATOM 632 N N . ASN A 1 77 ? -7.248 -5.630 -4.931 1.00 94.50 77 ASN A N 1
ATOM 633 C CA . ASN A 1 77 ? -7.586 -7.001 -5.302 1.00 94.50 77 ASN A CA 1
ATOM 634 C C . ASN A 1 77 ? -7.310 -7.989 -4.148 1.00 94.50 77 ASN A C 1
ATOM 636 O O . ASN A 1 77 ? -6.197 -8.494 -3.993 1.00 94.50 77 ASN A O 1
ATOM 640 N N . ILE A 1 78 ? -8.331 -8.250 -3.326 1.00 95.75 78 ILE A N 1
ATOM 641 C CA . ILE A 1 78 ? -8.310 -9.225 -2.222 1.00 95.75 78 ILE A CA 1
ATOM 642 C C . ILE A 1 78 ? -9.549 -10.122 -2.250 1.00 95.75 78 ILE A C 1
ATOM 644 O O . ILE A 1 78 ? -10.624 -9.712 -2.699 1.00 95.75 78 ILE A O 1
ATOM 648 N N . ASP A 1 79 ? -9.417 -11.338 -1.715 1.00 95.25 79 ASP A N 1
ATOM 649 C CA . ASP A 1 79 ? -10.531 -12.278 -1.640 1.00 95.25 79 ASP A CA 1
ATOM 650 C C . ASP A 1 79 ? -11.627 -11.844 -0.646 1.00 95.25 79 ASP A C 1
ATOM 652 O O . ASP A 1 79 ? -11.456 -10.977 0.223 1.00 95.25 79 ASP A O 1
ATOM 656 N N . TYR A 1 80 ? -12.797 -12.469 -0.789 1.00 95.12 80 TYR A N 1
ATOM 657 C CA . TYR A 1 80 ? -13.965 -12.195 0.046 1.00 95.12 80 TYR A CA 1
ATOM 658 C C . TYR A 1 80 ? -13.684 -12.417 1.541 1.00 95.12 80 TYR A C 1
ATOM 660 O O . TYR A 1 80 ? -14.100 -11.615 2.380 1.00 95.12 80 TYR A O 1
ATOM 668 N N . HIS A 1 81 ? -12.956 -13.484 1.882 1.00 96.25 81 HIS A N 1
ATOM 669 C CA . HIS A 1 81 ? -12.681 -13.841 3.271 1.00 96.25 81 HIS A CA 1
ATOM 670 C C . HIS A 1 81 ? -11.835 -12.767 3.974 1.00 96.25 81 HIS A C 1
ATOM 672 O O . HIS A 1 81 ? -12.189 -12.306 5.064 1.00 96.25 81 HIS A O 1
ATOM 678 N N . THR A 1 82 ? -10.764 -12.311 3.321 1.00 96.50 82 THR A N 1
ATOM 679 C CA . THR A 1 82 ? -9.882 -11.237 3.792 1.00 96.50 82 THR A CA 1
ATOM 680 C C . THR A 1 82 ? -10.667 -9.944 3.988 1.00 96.50 82 THR A C 1
ATOM 682 O O . THR A 1 82 ? -10.552 -9.291 5.028 1.00 96.50 82 THR A O 1
ATOM 685 N N . ARG A 1 83 ? -11.536 -9.596 3.034 1.00 97.44 83 ARG A N 1
ATOM 686 C CA . ARG A 1 83 ? -12.394 -8.408 3.123 1.00 97.44 83 ARG A CA 1
ATOM 687 C C . ARG A 1 83 ? -13.329 -8.450 4.332 1.00 97.44 83 ARG A C 1
ATOM 689 O O . ARG A 1 83 ? -13.386 -7.488 5.102 1.00 97.44 83 ARG A O 1
ATOM 696 N N . GLU A 1 84 ? -14.032 -9.562 4.545 1.00 97.12 84 GLU A N 1
ATOM 697 C CA . GLU A 1 84 ? -14.951 -9.708 5.682 1.00 97.12 84 GLU A CA 1
ATOM 698 C C . GLU A 1 84 ? -14.219 -9.793 7.031 1.00 97.12 84 GLU A C 1
ATOM 700 O O . GLU A 1 84 ? -14.756 -9.376 8.062 1.00 97.12 84 GLU A O 1
ATOM 705 N N . GLN A 1 85 ? -12.985 -10.299 7.062 1.00 97.06 85 GLN A N 1
ATOM 706 C CA . GLN A 1 85 ? -12.131 -10.224 8.249 1.00 97.06 85 GLN A CA 1
ATOM 707 C C . GLN A 1 85 ? -11.781 -8.770 8.586 1.00 97.06 85 GLN A C 1
ATOM 709 O O . GLN A 1 85 ? -11.997 -8.336 9.718 1.00 97.06 85 GLN A O 1
ATOM 714 N N . ILE A 1 86 ? -11.334 -7.981 7.607 1.00 97.62 86 ILE A N 1
ATOM 715 C CA . ILE A 1 86 ? -11.001 -6.566 7.824 1.00 97.62 86 ILE A CA 1
ATOM 716 C C . ILE A 1 86 ? -12.235 -5.781 8.273 1.00 97.62 86 ILE A C 1
ATOM 718 O O . ILE A 1 86 ? -12.164 -5.026 9.239 1.00 97.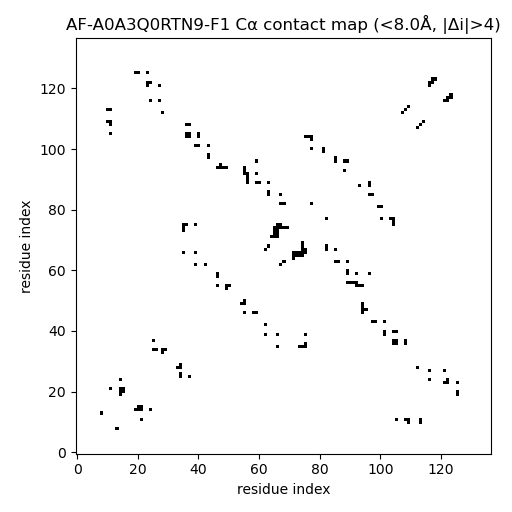62 86 ILE A O 1
ATOM 722 N N . LYS A 1 87 ? -13.396 -6.008 7.650 1.00 97.00 87 LYS A N 1
ATOM 723 C CA . LYS A 1 87 ? -14.677 -5.391 8.039 1.00 97.00 87 LYS A CA 1
ATOM 724 C C . LYS A 1 87 ? -15.057 -5.643 9.504 1.00 97.00 87 LYS A C 1
ATOM 726 O O . LYS A 1 87 ? -15.693 -4.795 10.133 1.00 97.00 87 LYS A O 1
ATOM 731 N N . ARG A 1 88 ? -14.678 -6.794 10.068 1.00 96.88 88 ARG A N 1
ATOM 732 C CA . ARG A 1 88 ? -14.826 -7.076 11.505 1.00 96.88 88 ARG A CA 1
ATOM 733 C C . ARG A 1 88 ? -13.767 -6.336 12.320 1.00 96.88 88 ARG A C 1
ATOM 735 O O . ARG A 1 88 ? -14.125 -5.651 13.276 1.00 96.88 88 ARG A O 1
ATOM 742 N N . ASN A 1 89 ? -12.504 -6.398 11.902 1.00 95.38 89 ASN A N 1
ATOM 743 C CA . ASN A 1 89 ? -11.379 -5.773 12.603 1.00 95.38 89 ASN A CA 1
ATOM 744 C C . ASN A 1 89 ? -11.523 -4.248 12.722 1.00 95.38 89 ASN A C 1
ATOM 746 O O . ASN A 1 89 ? -11.215 -3.682 13.766 1.00 95.38 89 ASN A O 1
ATOM 750 N N . VAL A 1 90 ? -12.059 -3.565 11.707 1.00 96.62 90 VAL A N 1
ATOM 751 C CA . VAL A 1 90 ? -12.227 -2.097 11.728 1.00 96.62 90 VAL A CA 1
ATOM 752 C C . VAL A 1 90 ? -13.256 -1.605 12.753 1.00 96.62 90 VAL A C 1
ATOM 754 O O . VAL A 1 90 ? -13.280 -0.411 13.054 1.00 96.62 90 VAL A O 1
ATOM 757 N N . LYS A 1 91 ? -14.086 -2.495 13.324 1.00 95.06 91 LYS A N 1
ATOM 758 C CA . LYS A 1 91 ? -14.991 -2.160 14.440 1.00 95.06 91 LYS A CA 1
ATOM 759 C C . LYS A 1 91 ? -14.233 -1.961 15.754 1.00 95.06 91 LYS A C 1
ATOM 761 O O . LYS A 1 91 ? -14.616 -1.112 16.554 1.00 95.06 91 LYS A O 1
ATOM 766 N N . THR A 1 92 ? -13.152 -2.712 15.957 1.00 95.19 92 THR A N 1
ATOM 767 C CA . THR A 1 92 ? -12.258 -2.600 17.118 1.00 95.19 92 THR A CA 1
ATOM 768 C C . THR A 1 92 ? -10.812 -2.689 16.628 1.00 95.19 92 THR A C 1
ATOM 770 O O . THR A 1 92 ? -10.167 -3.731 16.754 1.00 95.19 92 THR A O 1
ATOM 773 N N . PRO A 1 93 ? -10.318 -1.617 15.985 1.00 96.44 93 PRO A N 1
ATOM 774 C CA . PRO A 1 93 ? -9.085 -1.678 15.223 1.00 96.44 93 PRO A CA 1
ATOM 775 C C . PRO A 1 93 ? -7.858 -1.822 16.119 1.00 96.44 93 PRO A C 1
ATOM 777 O O . PRO A 1 93 ? -7.724 -1.152 17.141 1.00 96.44 93 PRO A O 1
ATOM 780 N N . THR A 1 94 ? -6.928 -2.659 15.672 1.00 96.75 94 THR A N 1
ATOM 781 C CA . THR A 1 94 ? -5.573 -2.781 16.219 1.00 96.75 94 THR A CA 1
ATOM 782 C C . THR A 1 94 ? -4.558 -2.332 15.170 1.00 96.75 94 THR A C 1
ATOM 784 O O . THR A 1 94 ? -4.910 -2.120 14.005 1.00 96.75 94 THR A O 1
ATOM 787 N N . MET A 1 95 ? -3.278 -2.224 15.536 1.00 95.94 95 MET A N 1
ATOM 788 C CA . MET A 1 95 ? -2.217 -1.941 14.558 1.00 95.94 95 MET A CA 1
ATOM 789 C C . MET A 1 95 ? -2.082 -3.024 13.469 1.00 95.94 95 MET A C 1
ATOM 791 O O . MET A 1 95 ? -1.565 -2.732 12.398 1.00 95.94 95 MET A O 1
ATOM 795 N N . HIS A 1 96 ? -2.610 -4.228 13.714 1.00 96.38 96 HIS A N 1
ATOM 796 C CA . HIS A 1 96 ? -2.568 -5.383 12.809 1.00 96.38 96 HIS A CA 1
ATOM 797 C C . HIS A 1 96 ? -3.823 -5.522 11.931 1.00 96.38 96 HIS A C 1
ATOM 799 O O . HIS A 1 96 ? -3.977 -6.509 11.219 1.00 96.38 96 HIS A O 1
ATOM 805 N N . CYS A 1 97 ? -4.737 -4.542 11.972 1.00 97.31 97 CYS A N 1
ATOM 806 C CA . CYS A 1 97 ? -6.046 -4.592 11.305 1.00 97.31 97 CYS A CA 1
ATOM 807 C C . CYS A 1 97 ? -5.978 -4.961 9.809 1.00 97.31 97 CYS A C 1
ATOM 809 O O . CYS A 1 97 ? -6.891 -5.611 9.300 1.00 97.31 97 CYS A O 1
ATOM 811 N N . PHE A 1 98 ? -4.893 -4.569 9.131 1.00 97.88 98 PHE A N 1
ATOM 812 C CA . PHE A 1 98 ? -4.712 -4.694 7.682 1.00 97.88 98 PHE A CA 1
ATOM 813 C C . PHE A 1 98 ? -3.540 -5.601 7.275 1.00 97.88 98 PHE A C 1
ATOM 815 O O . PHE A 1 98 ? -3.197 -5.630 6.097 1.00 97.88 98 PHE A O 1
ATOM 822 N N . ASP A 1 99 ? -2.915 -6.329 8.209 1.00 96.19 99 ASP A N 1
ATOM 823 C CA . ASP A 1 99 ? -1.665 -7.061 7.941 1.00 96.19 99 ASP A CA 1
ATOM 824 C C . ASP A 1 99 ? -1.800 -8.100 6.821 1.00 96.19 99 ASP A C 1
ATOM 826 O O . ASP A 1 99 ? -0.923 -8.194 5.963 1.00 96.19 99 ASP A O 1
ATOM 830 N N . ASP A 1 100 ? -2.903 -8.849 6.793 1.00 95.31 100 ASP A N 1
ATOM 831 C CA . ASP A 1 100 ? -3.118 -9.891 5.784 1.00 95.31 100 ASP A CA 1
ATOM 832 C C . ASP A 1 100 ? -3.320 -9.289 4.388 1.00 95.31 100 ASP A C 1
ATOM 834 O O . ASP A 1 100 ? -2.621 -9.665 3.448 1.00 95.31 100 ASP A O 1
ATOM 838 N N . ALA A 1 101 ? -4.186 -8.277 4.254 1.00 97.00 101 ALA A N 1
ATOM 839 C CA . ALA A 1 101 ? -4.346 -7.565 2.985 1.00 97.00 101 ALA A CA 1
ATOM 840 C C . ALA A 1 101 ? -3.047 -6.883 2.541 1.00 97.00 101 ALA A C 1
ATOM 842 O O . ALA A 1 101 ? -2.709 -6.924 1.361 1.00 97.00 101 ALA A O 1
ATOM 843 N N . GLN A 1 102 ? -2.285 -6.292 3.466 1.00 96.31 102 GLN A N 1
ATOM 844 C CA . GLN A 1 102 ? -1.010 -5.659 3.139 1.00 96.31 102 GLN A CA 1
ATOM 845 C C . GLN A 1 102 ? -0.005 -6.672 2.570 1.00 96.31 102 GLN A C 1
ATOM 847 O O . GLN A 1 102 ? 0.687 -6.353 1.604 1.00 96.31 102 GLN A O 1
ATOM 852 N N . LYS A 1 103 ? 0.054 -7.894 3.118 1.00 94.00 103 LYS A N 1
ATOM 853 C CA . LYS A 1 103 ? 0.891 -8.984 2.585 1.00 94.00 103 LYS A CA 1
ATOM 854 C C . LYS A 1 103 ? 0.435 -9.436 1.198 1.00 94.00 103 LYS A C 1
ATOM 856 O O . LYS A 1 103 ? 1.277 -9.637 0.326 1.00 94.00 103 LYS A O 1
ATOM 861 N N . ILE A 1 104 ? -0.874 -9.577 0.980 1.00 94.31 104 ILE A N 1
ATOM 862 C CA . ILE A 1 104 ? -1.433 -9.970 -0.323 1.00 94.31 104 ILE A CA 1
ATOM 863 C C . ILE A 1 104 ? -1.067 -8.938 -1.392 1.00 94.31 104 ILE A C 1
ATOM 865 O O . ILE A 1 104 ? -0.506 -9.300 -2.424 1.00 94.31 104 ILE A O 1
ATOM 869 N N . VAL A 1 105 ? -1.320 -7.656 -1.115 1.00 94.56 105 VAL A N 1
ATOM 870 C CA . VAL A 1 105 ? -1.029 -6.546 -2.034 1.00 94.56 105 VAL A CA 1
ATOM 871 C C . VAL A 1 105 ? 0.468 -6.419 -2.305 1.00 94.56 105 VAL A C 1
ATOM 873 O O . VAL A 1 105 ? 0.874 -6.208 -3.446 1.00 94.56 105 VAL A O 1
ATOM 876 N N . TYR A 1 106 ? 1.307 -6.606 -1.283 1.00 89.81 106 TYR A N 1
ATOM 877 C CA . TYR A 1 106 ? 2.755 -6.665 -1.474 1.00 89.81 106 TYR A CA 1
ATOM 878 C C . TYR A 1 106 ? 3.144 -7.782 -2.448 1.00 89.81 106 TYR A C 1
ATOM 880 O O . TYR A 1 106 ? 3.835 -7.522 -3.428 1.00 89.81 106 TYR A O 1
ATOM 888 N N . GLY A 1 107 ? 2.647 -9.002 -2.223 1.00 89.56 107 GLY A N 1
ATOM 889 C CA . GLY A 1 107 ? 2.925 -10.140 -3.095 1.00 89.56 107 GLY A CA 1
ATOM 890 C C . GLY A 1 107 ? 2.385 -9.963 -4.519 1.00 89.56 107 GLY A C 1
ATOM 891 O O . GLY A 1 107 ? 2.983 -10.478 -5.459 1.00 89.56 107 GLY A O 1
ATOM 892 N N . LEU A 1 108 ? 1.277 -9.236 -4.700 1.00 90.69 108 LEU A N 1
ATOM 893 C CA . LEU A 1 108 ? 0.758 -8.874 -6.021 1.00 90.69 108 LEU A CA 1
ATOM 894 C C . LEU A 1 108 ? 1.757 -7.981 -6.765 1.00 90.69 108 LEU A C 1
ATOM 896 O O . LEU A 1 108 ? 2.175 -8.319 -7.870 1.00 90.69 108 LEU A O 1
ATOM 900 N N . MET A 1 109 ? 2.194 -6.889 -6.130 1.00 91.12 109 MET A N 1
ATOM 901 C CA . MET A 1 109 ? 3.187 -5.987 -6.718 1.00 91.12 109 MET A CA 1
ATOM 902 C C . MET A 1 109 ? 4.511 -6.707 -6.983 1.00 91.12 109 MET A C 1
ATOM 904 O O . MET A 1 109 ? 5.081 -6.541 -8.053 1.00 91.12 109 MET A O 1
ATOM 908 N N . GLU A 1 110 ? 4.991 -7.517 -6.040 1.00 87.88 110 GLU A N 1
ATOM 909 C CA . GLU A 1 110 ? 6.260 -8.244 -6.149 1.00 87.88 110 GLU A CA 1
ATOM 910 C C . GLU A 1 110 ? 6.273 -9.254 -7.304 1.00 87.88 110 GLU A C 1
ATOM 912 O O .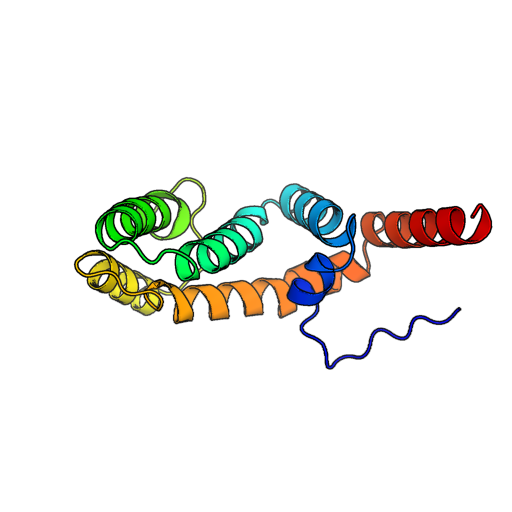 GLU A 1 110 ? 7.289 -9.395 -7.982 1.00 87.88 110 GLU A O 1
ATOM 917 N N . ARG A 1 111 ? 5.157 -9.952 -7.549 1.00 87.62 111 ARG A N 1
ATOM 918 C CA . ARG A 1 111 ? 5.081 -10.984 -8.593 1.00 87.62 111 ARG A CA 1
ATOM 919 C C . ARG A 1 111 ? 4.718 -10.444 -9.973 1.00 87.62 111 ARG A C 1
ATOM 921 O O . ARG A 1 111 ? 5.070 -11.086 -10.958 1.00 87.62 111 ARG A O 1
ATOM 928 N N . ASP A 1 112 ? 4.023 -9.311 -10.051 1.00 89.81 112 ASP A N 1
ATOM 929 C CA . ASP A 1 112 ? 3.493 -8.791 -11.315 1.00 89.81 112 ASP A CA 1
ATOM 930 C C . ASP A 1 112 ? 4.108 -7.444 -11.725 1.00 89.81 112 ASP A C 1
ATOM 932 O O . ASP A 1 112 ? 4.909 -7.376 -12.663 1.00 89.81 112 ASP A O 1
ATOM 936 N N . SER A 1 113 ? 3.765 -6.360 -11.027 1.00 89.00 113 SER A N 1
ATOM 937 C CA . SER A 1 113 ? 4.159 -5.009 -11.439 1.00 89.00 113 SER A CA 1
ATOM 938 C C . SER A 1 113 ? 5.658 -4.749 -11.269 1.00 89.00 113 SER A C 1
ATOM 940 O O . SER A 1 113 ? 6.270 -4.075 -12.092 1.00 89.00 113 SER A O 1
ATOM 942 N N . TYR A 1 114 ? 6.287 -5.287 -10.224 1.00 87.00 114 TYR A N 1
ATOM 943 C CA . TYR A 1 114 ? 7.688 -5.017 -9.903 1.00 87.00 114 TYR A CA 1
ATOM 944 C C . TYR A 1 114 ? 8.670 -5.614 -10.934 1.00 87.00 114 TYR A C 1
ATOM 946 O O . TYR A 1 114 ? 9.526 -4.877 -11.423 1.00 87.00 114 TYR A O 1
ATOM 954 N N . PRO A 1 115 ? 8.536 -6.877 -11.391 1.00 89.19 115 PRO A N 1
ATOM 955 C CA . PRO A 1 115 ? 9.369 -7.399 -12.475 1.00 89.19 115 PRO A CA 1
ATOM 956 C C . PRO A 1 115 ? 9.193 -6.639 -13.795 1.00 89.19 115 PRO A C 1
ATOM 958 O O . PRO A 1 115 ? 10.144 -6.527 -14.569 1.00 89.19 115 PRO A O 1
ATOM 961 N N . ARG A 1 116 ? 7.986 -6.123 -14.074 1.00 91.06 116 ARG A N 1
ATOM 962 C CA . ARG A 1 116 ? 7.726 -5.286 -15.256 1.00 91.06 116 ARG A CA 1
ATOM 963 C C . ARG A 1 116 ? 8.363 -3.907 -15.112 1.00 91.06 116 ARG A C 1
ATOM 965 O O . ARG A 1 116 ? 9.023 -3.465 -16.048 1.00 91.06 116 ARG A O 1
ATOM 972 N N . PHE A 1 117 ? 8.282 -3.303 -13.929 1.00 89.62 117 PHE A N 1
ATOM 973 C CA . PHE A 1 117 ? 8.977 -2.063 -13.600 1.00 89.62 117 PHE A CA 1
ATOM 974 C C . PHE A 1 117 ? 10.484 -2.180 -13.847 1.00 89.62 117 PHE A C 1
ATOM 976 O O . PHE A 1 117 ? 11.037 -1.369 -14.581 1.00 89.62 117 PHE A O 1
ATOM 983 N N . LEU A 1 118 ? 11.140 -3.234 -13.353 1.00 86.38 118 LEU A N 1
ATOM 984 C CA . LEU A 1 118 ? 12.583 -3.434 -13.557 1.00 86.38 118 LEU A CA 1
ATOM 985 C C . LEU A 1 118 ? 12.991 -3.587 -15.035 1.00 86.38 118 LEU A C 1
ATOM 987 O O . LEU A 1 118 ? 14.146 -3.356 -15.385 1.00 86.38 118 LEU A O 1
ATOM 991 N N . ARG A 1 119 ? 12.061 -3.985 -15.913 1.00 88.06 119 ARG A N 1
ATOM 992 C CA . ARG A 1 119 ? 12.288 -4.104 -17.365 1.00 88.06 119 ARG A CA 1
ATOM 993 C C . ARG A 1 119 ? 11.856 -2.871 -18.159 1.00 88.06 119 ARG A C 1
ATOM 995 O O . ARG A 1 119 ? 12.131 -2.812 -19.355 1.00 88.06 119 ARG A O 1
ATOM 1002 N N . SER A 1 120 ? 11.162 -1.934 -17.526 1.00 90.25 120 SER A N 1
ATOM 1003 C CA . SER A 1 120 ? 10.576 -0.772 -18.186 1.00 90.25 120 SER A CA 1
ATOM 1004 C C . SER A 1 120 ? 11.603 0.331 -18.441 1.00 90.25 120 SER A C 1
ATOM 1006 O O . SER A 1 120 ? 12.581 0.479 -17.704 1.00 90.25 120 SER A O 1
ATOM 1008 N N . ASP A 1 121 ? 11.352 1.149 -19.462 1.00 90.50 121 ASP A N 1
ATOM 1009 C CA . ASP A 1 121 ? 12.243 2.260 -19.805 1.00 90.50 121 ASP A CA 1
ATOM 1010 C C . ASP A 1 121 ? 12.300 3.318 -18.697 1.00 90.50 121 ASP A C 1
ATOM 1012 O O . ASP A 1 121 ? 13.362 3.878 -18.452 1.00 90.50 121 ASP A O 1
ATOM 1016 N N . ILE A 1 122 ? 11.213 3.511 -17.935 1.00 88.88 122 ILE A N 1
ATOM 1017 C CA . ILE A 1 122 ? 11.201 4.466 -16.816 1.00 88.88 122 ILE A CA 1
ATOM 1018 C C . ILE A 1 122 ? 12.217 4.085 -15.723 1.00 88.88 122 ILE A C 1
ATOM 1020 O O . ILE A 1 122 ? 12.830 4.960 -15.117 1.00 88.88 122 ILE A O 1
ATOM 1024 N N . TYR A 1 123 ? 12.444 2.785 -15.494 1.00 85.94 123 TYR A N 1
ATOM 1025 C CA . TYR A 1 123 ? 13.468 2.318 -14.559 1.00 85.94 123 TYR A CA 1
ATOM 1026 C C . TYR A 1 123 ? 14.881 2.449 -15.137 1.00 85.94 123 TYR A C 1
ATOM 1028 O O . TYR A 1 123 ? 15.810 2.796 -14.411 1.00 85.94 123 TYR A O 1
ATOM 1036 N N . ARG A 1 124 ? 15.055 2.235 -16.448 1.00 85.94 124 ARG A N 1
ATOM 1037 C CA . ARG A 1 124 ? 16.345 2.463 -17.122 1.00 85.94 124 ARG A CA 1
ATOM 1038 C C . ARG A 1 124 ? 16.769 3.926 -17.028 1.00 85.94 124 ARG A C 1
ATOM 1040 O O . ARG A 1 124 ? 17.884 4.196 -16.599 1.00 85.94 124 ARG A O 1
ATOM 1047 N N . THR A 1 125 ? 15.857 4.853 -17.322 1.00 88.00 125 THR A N 1
ATOM 1048 C CA . THR A 1 125 ? 16.102 6.296 -17.197 1.00 88.00 125 THR A CA 1
ATOM 1049 C C . THR A 1 125 ? 16.468 6.692 -15.765 1.00 88.00 125 THR A C 1
ATOM 1051 O O . THR A 1 125 ? 17.366 7.505 -15.573 1.00 88.00 125 THR A O 1
ATOM 1054 N N . LEU A 1 126 ? 15.834 6.084 -14.754 1.00 84.50 126 LEU A N 1
ATOM 1055 C CA . LEU A 1 126 ? 16.205 6.293 -13.350 1.00 84.50 126 LEU A CA 1
ATOM 1056 C C . LEU A 1 126 ? 17.651 5.849 -13.058 1.00 84.50 126 LEU A C 1
ATOM 1058 O O . LEU A 1 126 ? 18.377 6.534 -12.344 1.00 84.50 126 LEU A O 1
ATOM 1062 N N . LEU A 1 127 ? 18.091 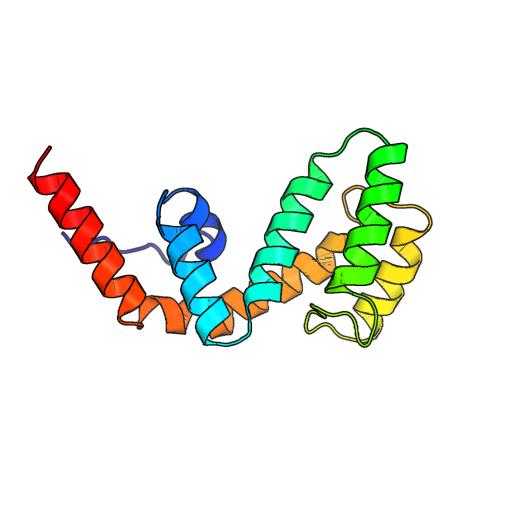4.704 -13.586 1.00 84.00 127 LEU A N 1
ATOM 1063 C CA . LEU A 1 127 ? 19.471 4.243 -13.389 1.00 84.00 127 LEU A CA 1
ATOM 1064 C C . LEU A 1 127 ? 20.489 5.155 -14.085 1.00 84.00 127 LEU A C 1
ATOM 1066 O O . LEU A 1 127 ? 21.555 5.411 -13.529 1.00 84.00 127 LEU A O 1
ATOM 1070 N N . GLU A 1 128 ? 20.161 5.652 -15.276 1.00 86.19 128 GLU A N 1
ATOM 1071 C CA . GLU A 1 128 ? 21.000 6.598 -16.017 1.00 86.19 128 GLU A CA 1
ATOM 1072 C C . GLU A 1 128 ? 21.137 7.936 -15.282 1.00 86.19 128 GLU A C 1
ATOM 1074 O O . GLU A 1 128 ? 22.251 8.449 -15.170 1.00 86.19 128 GLU A O 1
ATOM 1079 N N . SER A 1 129 ? 20.044 8.472 -14.723 1.00 84.25 129 SER A N 1
ATOM 1080 C CA . SER A 1 129 ? 20.090 9.723 -13.955 1.00 84.25 129 SER A CA 1
ATOM 1081 C C . SER A 1 129 ? 20.932 9.576 -12.687 1.00 84.25 129 SER A C 1
ATOM 1083 O O . SER A 1 129 ? 21.814 10.392 -12.439 1.00 84.25 129 SER A O 1
ATOM 1085 N N . LEU A 1 130 ? 20.741 8.486 -11.934 1.00 81.44 130 LEU A N 1
ATOM 1086 C CA . LEU A 1 130 ? 21.528 8.205 -10.729 1.00 81.44 130 LEU A CA 1
ATOM 1087 C C . LEU A 1 130 ? 23.023 8.028 -11.037 1.00 81.44 130 LEU A C 1
ATOM 1089 O O . LEU A 1 130 ? 23.873 8.442 -10.250 1.00 81.44 130 LEU A O 1
ATOM 1093 N N . ALA A 1 131 ? 23.358 7.416 -12.177 1.00 79.56 131 ALA A N 1
ATOM 1094 C CA . ALA A 1 131 ? 24.743 7.274 -12.613 1.00 79.56 131 ALA A CA 1
ATOM 1095 C C . ALA A 1 131 ? 25.368 8.625 -12.996 1.00 79.56 131 ALA A C 1
ATOM 1097 O O . ALA A 1 131 ? 26.517 8.876 -12.637 1.00 79.56 131 ALA A O 1
ATOM 1098 N N . ALA A 1 132 ? 24.617 9.494 -13.680 1.00 76.62 132 ALA A N 1
ATOM 1099 C CA . ALA A 1 132 ? 25.073 10.830 -14.055 1.00 76.62 132 ALA A CA 1
ATOM 1100 C C . ALA A 1 132 ? 25.336 11.715 -12.824 1.00 76.62 132 ALA A C 1
ATOM 1102 O O . ALA A 1 132 ? 26.371 12.382 -12.757 1.00 76.62 132 ALA A O 1
ATOM 1103 N N . ASP A 1 133 ? 24.450 11.671 -11.827 1.00 74.81 133 ASP A N 1
ATOM 1104 C CA . ASP A 1 133 ? 24.600 12.425 -10.578 1.00 74.81 133 ASP A CA 1
ATOM 1105 C C . ASP A 1 133 ? 25.836 11.974 -9.783 1.00 74.81 133 ASP A C 1
ATOM 1107 O O . ASP A 1 133 ? 26.562 12.803 -9.240 1.00 74.81 133 ASP A O 1
ATOM 1111 N N . ALA A 1 134 ? 26.138 10.671 -9.780 1.00 66.62 134 ALA A N 1
ATOM 1112 C CA . ALA A 1 134 ? 27.326 10.123 -9.123 1.00 66.62 134 ALA A CA 1
ATOM 1113 C C . ALA A 1 134 ? 28.649 10.468 -9.834 1.00 66.62 134 ALA A C 1
ATOM 1115 O O . ALA A 1 134 ? 29.704 10.424 -9.208 1.00 66.62 134 ALA A O 1
ATOM 1116 N N . THR A 1 135 ? 28.615 10.786 -11.132 1.00 62.38 135 THR A N 1
ATOM 1117 C CA . THR A 1 135 ? 29.802 11.214 -11.897 1.00 62.38 135 THR A CA 1
ATOM 1118 C C . THR A 1 135 ? 30.045 12.722 -11.880 1.00 62.38 135 THR A C 1
ATOM 1120 O O . THR A 1 135 ? 31.138 13.157 -12.232 1.00 62.38 135 THR A O 1
ATOM 1123 N N . ASN A 1 136 ? 29.046 13.510 -11.476 1.00 55.91 136 ASN A N 1
ATOM 1124 C CA . ASN A 1 136 ? 29.106 14.974 -11.435 1.00 55.91 136 ASN A CA 1
ATOM 1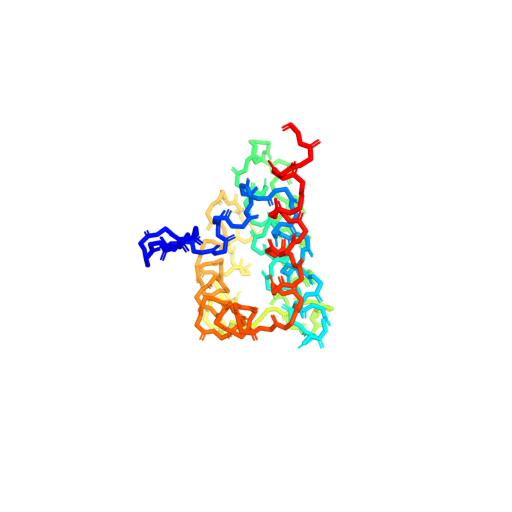125 C C . ASN A 1 136 ? 29.292 15.536 -10.009 1.00 55.91 136 ASN A C 1
ATOM 1127 O O . ASN A 1 136 ? 29.233 16.755 -9.833 1.00 55.91 136 ASN A O 1
ATOM 1131 N N . GLY A 1 137 ? 29.487 14.663 -9.013 1.00 46.28 137 GLY A N 1
ATOM 1132 C CA . GLY A 1 137 ? 29.685 14.994 -7.596 1.00 46.28 137 GLY A CA 1
ATOM 1133 C C . GLY A 1 137 ? 31.102 14.749 -7.099 1.00 46.28 137 GLY A C 1
ATOM 1134 O O . GLY A 1 137 ? 31.742 13.786 -7.576 1.00 46.28 137 GLY A O 1
#

Foldseek 3Di:
DPPPPDPPPLQQVVLVVVPCSNVLLLVLCVVVVRNLLVVLLVLLVVLLVDPDQVVNLVSLVVSCQQAQDPPHPSHDDDDPVLSVQLVVCSVRPDSCSCVVVSVVSSVVCVVPVVVVSCVDVSVVVVVVVVVVVVVVD